Protein AF-A0A524GRI3-F1 (afdb_monomer)

Secondary structure (DSSP, 8-state):
--B-TTTHHHHS-HHHHHHHHHHHHHHH-TTS-----BSS---TTS-HHHHHHHHHHHHHHSSTTT-----S---TTGGG-

Structure (mmCIF, N/CA/C/O backbone):
data_AF-A0A524GRI3-F1
#
_entry.id   AF-A0A524GRI3-F1
#
loop_
_atom_site.group_PDB
_atom_site.id
_atom_site.type_symbol
_atom_site.label_atom_id
_atom_site.label_alt_id
_atom_site.label_comp_id
_atom_site.label_asym_id
_atom_site.label_entity_id
_atom_site.label_seq_id
_atom_site.pdbx_PDB_ins_code
_atom_site.Cartn_x
_atom_site.Cartn_y
_atom_site.Cartn_z
_atom_site.occupancy
_atom_site.B_iso_or_equiv
_atom_site.auth_seq_id
_atom_site.auth_comp_id
_atom_site.auth_asym_id
_atom_site.auth_atom_id
_atom_site.pdbx_PDB_model_num
ATOM 1 N N . GLY A 1 1 ? 3.055 -1.529 8.947 1.00 85.69 1 GLY A N 1
ATOM 2 C CA . GLY A 1 1 ? 3.989 -1.685 7.818 1.00 85.69 1 GLY A CA 1
ATOM 3 C C . GLY A 1 1 ? 3.621 -2.939 7.060 1.00 85.69 1 GLY A C 1
ATOM 4 O O . GLY A 1 1 ? 2.465 -3.337 7.157 1.00 85.69 1 GLY A O 1
ATOM 5 N N . ASN A 1 2 ? 4.613 -3.578 6.429 1.00 90.81 2 ASN A N 1
ATOM 6 C CA . ASN A 1 2 ? 4.574 -4.954 5.907 1.00 90.81 2 ASN A CA 1
ATOM 7 C C . ASN A 1 2 ? 4.186 -5.174 4.428 1.00 90.81 2 ASN A C 1
ATOM 9 O O . ASN A 1 2 ? 3.988 -6.320 4.035 1.00 90.81 2 ASN A O 1
ATOM 13 N N . VAL A 1 3 ? 4.118 -4.138 3.585 1.00 92.31 3 VAL A N 1
ATOM 14 C CA . VAL A 1 3 ? 4.045 -4.361 2.123 1.00 92.31 3 VAL A CA 1
ATOM 15 C C . VAL A 1 3 ? 5.443 -4.675 1.585 1.00 92.31 3 VAL A C 1
ATOM 17 O O . VAL A 1 3 ? 6.367 -3.888 1.779 1.00 92.31 3 VAL A O 1
ATOM 20 N N . ASP A 1 4 ? 5.619 -5.824 0.933 1.00 91.38 4 ASP A N 1
ATOM 21 C CA . ASP A 1 4 ? 6.938 -6.321 0.527 1.00 91.38 4 ASP A CA 1
ATOM 22 C C . ASP A 1 4 ? 7.649 -5.395 -0.477 1.00 91.38 4 ASP A C 1
ATOM 24 O O . ASP A 1 4 ? 7.277 -5.300 -1.650 1.00 91.38 4 ASP A O 1
ATOM 28 N N . CYS A 1 5 ? 8.716 -4.732 -0.018 1.00 85.12 5 CYS A N 1
ATOM 29 C CA . CYS A 1 5 ? 9.530 -3.872 -0.868 1.00 85.12 5 CYS A CA 1
ATOM 30 C C . CYS A 1 5 ? 10.560 -4.619 -1.721 1.00 85.12 5 CYS A C 1
ATOM 32 O O . CYS A 1 5 ? 10.933 -4.123 -2.783 1.00 85.12 5 CYS A O 1
ATOM 34 N N . ALA A 1 6 ? 11.007 -5.799 -1.289 1.00 86.75 6 ALA A N 1
ATOM 35 C CA . ALA A 1 6 ? 12.068 -6.548 -1.950 1.00 86.75 6 ALA A CA 1
ATOM 36 C C . ALA A 1 6 ? 11.563 -7.243 -3.217 1.00 86.75 6 ALA A C 1
ATOM 38 O O . ALA A 1 6 ? 12.268 -7.250 -4.226 1.00 86.75 6 ALA A O 1
ATOM 39 N N . HIS A 1 7 ? 10.344 -7.794 -3.182 1.00 92.62 7 HIS A N 1
ATOM 40 C CA . HIS A 1 7 ? 9.766 -8.473 -4.338 1.00 92.62 7 HIS A CA 1
ATOM 41 C C . HIS A 1 7 ? 8.586 -7.717 -4.947 1.00 92.62 7 HIS A C 1
ATOM 43 O O . HIS A 1 7 ? 8.668 -7.286 -6.097 1.00 92.62 7 HIS A O 1
ATOM 49 N N . VAL A 1 8 ? 7.511 -7.505 -4.187 1.00 94.00 8 VAL A N 1
ATOM 50 C CA . VAL A 1 8 ? 6.245 -6.983 -4.731 1.00 94.00 8 VAL A CA 1
ATOM 51 C C . VAL A 1 8 ? 6.396 -5.557 -5.274 1.00 94.00 8 VAL A C 1
ATOM 53 O O . VAL A 1 8 ? 6.077 -5.310 -6.436 1.00 94.00 8 VAL A O 1
ATOM 56 N N . LEU A 1 9 ? 6.961 -4.624 -4.499 1.00 94.38 9 LEU A N 1
ATOM 57 C CA . LEU A 1 9 ? 7.148 -3.242 -4.971 1.00 94.38 9 LEU A CA 1
ATOM 58 C C . LEU A 1 9 ? 8.242 -3.103 -6.044 1.00 94.38 9 LEU A C 1
ATOM 60 O O . LEU A 1 9 ? 8.191 -2.171 -6.849 1.00 94.38 9 LEU A O 1
ATOM 64 N N . THR A 1 10 ? 9.213 -4.017 -6.089 1.00 95.31 10 THR A N 1
ATOM 65 C CA . THR A 1 10 ? 10.346 -3.948 -7.027 1.00 95.31 10 THR A CA 1
ATOM 66 C C . THR A 1 10 ? 10.028 -4.613 -8.367 1.00 95.31 10 THR A C 1
ATOM 68 O O . THR A 1 10 ? 10.280 -4.038 -9.423 1.00 95.31 10 THR A O 1
ATOM 71 N N . PHE A 1 11 ? 9.443 -5.810 -8.358 1.00 95.75 11 PHE A N 1
ATOM 72 C CA . PHE A 1 11 ? 9.272 -6.628 -9.561 1.00 95.75 11 PHE A CA 1
ATOM 73 C C . PHE A 1 11 ? 7.817 -6.834 -9.965 1.00 95.75 11 PHE A C 1
ATOM 75 O O . PHE A 1 11 ? 7.569 -6.987 -11.162 1.00 95.75 11 PHE A O 1
ATOM 82 N N . GLY A 1 12 ? 6.882 -6.753 -9.018 1.00 94.06 12 GLY A N 1
ATOM 83 C CA . GLY A 1 12 ? 5.461 -6.961 -9.271 1.00 94.06 12 GLY A CA 1
ATOM 84 C C . GLY A 1 12 ? 4.837 -5.933 -10.215 1.00 94.06 12 GLY A C 1
ATOM 85 O O . GLY A 1 12 ? 5.449 -4.929 -10.609 1.00 94.06 12 GLY A O 1
ATOM 86 N N . THR A 1 13 ? 3.595 -6.215 -10.570 1.00 94.81 13 THR A N 1
ATOM 87 C CA . THR A 1 13 ? 2.653 -5.320 -11.238 1.00 94.81 13 THR A CA 1
ATOM 88 C C . THR A 1 13 ? 1.922 -4.456 -10.215 1.00 94.81 13 THR A C 1
ATOM 90 O O . THR A 1 13 ? 1.799 -4.815 -9.044 1.00 94.81 13 THR A O 1
ATOM 93 N N . GLU A 1 14 ? 1.360 -3.335 -10.660 1.00 93.56 14 GLU A N 1
ATOM 94 C CA . GLU A 1 14 ? 0.547 -2.463 -9.806 1.00 93.56 14 GLU A CA 1
ATOM 95 C C . GLU A 1 14 ? -0.627 -3.229 -9.175 1.00 93.56 14 GLU A C 1
ATOM 97 O O . GLU A 1 14 ? -0.896 -3.080 -7.987 1.00 93.56 14 GLU A O 1
ATOM 102 N N . ARG A 1 15 ? -1.257 -4.136 -9.935 1.00 90.94 15 ARG A N 1
ATOM 103 C CA . ARG A 1 15 ? -2.315 -5.035 -9.452 1.00 90.94 15 ARG A CA 1
ATOM 104 C C . ARG A 1 15 ? -1.848 -5.924 -8.293 1.00 90.94 15 ARG A C 1
ATOM 106 O O . ARG A 1 15 ? -2.545 -6.038 -7.292 1.00 90.94 15 ARG A O 1
ATOM 113 N N . GLU A 1 16 ? -0.671 -6.533 -8.403 1.00 93.94 16 GLU A N 1
ATOM 114 C CA . GLU A 1 16 ? -0.127 -7.390 -7.340 1.00 93.94 16 GLU A CA 1
ATOM 115 C C . GLU A 1 16 ? 0.222 -6.588 -6.083 1.00 93.94 16 GLU A C 1
ATOM 117 O O . GLU A 1 16 ? -0.019 -7.044 -4.965 1.00 93.94 16 GLU A O 1
ATOM 122 N N . VAL A 1 17 ? 0.745 -5.370 -6.247 1.00 95.31 17 VAL A N 1
ATOM 123 C CA . VAL A 1 17 ? 1.037 -4.463 -5.124 1.00 95.31 17 VAL A CA 1
ATOM 124 C C . VAL A 1 17 ? -0.225 -4.117 -4.350 1.00 95.31 17 VAL A C 1
ATOM 126 O O . VAL A 1 17 ? -0.245 -4.077 -3.118 1.00 95.31 17 VAL A O 1
ATOM 129 N N . VAL A 1 18 ? -1.291 -3.871 -5.086 1.00 93.94 18 VAL A N 1
ATOM 130 C CA . VAL A 1 18 ? -2.607 -3.553 -4.560 1.00 93.94 18 VAL A CA 1
ATOM 131 C C . VAL A 1 18 ? -3.182 -4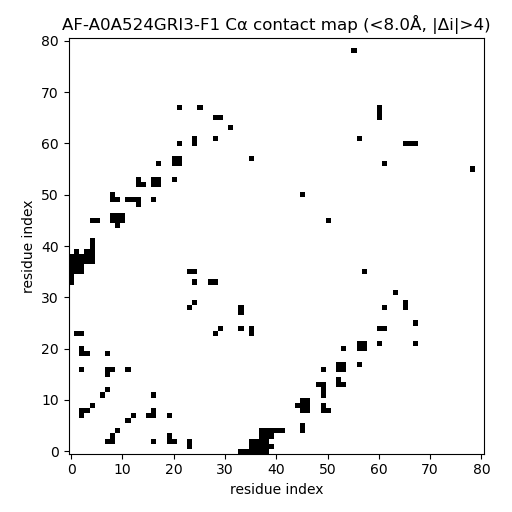.711 -3.772 1.00 93.94 18 VAL A C 1
ATOM 133 O O . VAL A 1 18 ? -3.610 -4.523 -2.632 1.00 93.94 18 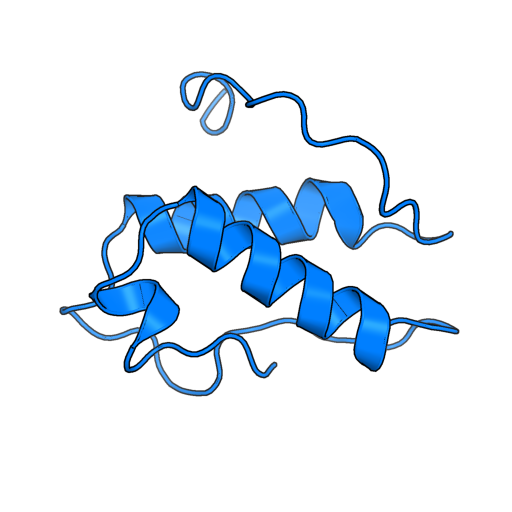VAL A O 1
ATOM 136 N N . ASP A 1 19 ? -3.148 -5.909 -4.352 1.00 93.62 19 ASP A N 1
ATOM 137 C CA . ASP A 1 19 ? -3.660 -7.109 -3.706 1.00 93.62 19 ASP A CA 1
ATOM 138 C C . ASP A 1 19 ? -2.854 -7.415 -2.431 1.00 93.62 19 ASP A C 1
ATOM 140 O O . ASP A 1 19 ? -3.439 -7.703 -1.383 1.00 93.62 19 ASP A O 1
ATOM 144 N N . ALA A 1 20 ? -1.529 -7.229 -2.465 1.00 95.56 20 ALA A N 1
ATOM 145 C CA . ALA A 1 20 ? -0.667 -7.342 -1.289 1.00 95.56 20 ALA A CA 1
ATOM 146 C C . ALA A 1 20 ? -1.001 -6.295 -0.210 1.00 95.56 20 ALA A C 1
ATOM 148 O O . ALA A 1 20 ? -1.102 -6.623 0.973 1.00 95.56 20 ALA A O 1
ATOM 149 N N . THR A 1 21 ? -1.231 -5.041 -0.601 1.00 95.31 21 THR A N 1
ATOM 150 C CA . THR A 1 21 ? -1.605 -3.958 0.324 1.00 95.31 21 THR A CA 1
ATOM 151 C C . THR A 1 21 ? -2.955 -4.244 0.980 1.00 95.31 21 THR A C 1
ATOM 153 O O . THR A 1 21 ? -3.095 -4.147 2.200 1.00 95.31 21 THR A O 1
ATOM 156 N N . ARG A 1 22 ? -3.940 -4.688 0.194 1.00 93.88 22 ARG A N 1
ATOM 157 C CA . ARG A 1 22 ? -5.267 -5.087 0.677 1.00 93.88 22 ARG A CA 1
ATOM 158 C C . ARG A 1 22 ? -5.182 -6.283 1.626 1.00 93.88 22 ARG A C 1
ATOM 160 O O . ARG A 1 22 ? -5.910 -6.314 2.616 1.00 93.88 22 ARG A O 1
ATOM 167 N N . ALA A 1 23 ? -4.292 -7.241 1.366 1.00 94.62 23 ALA A N 1
ATOM 168 C CA . ALA A 1 23 ? -4.056 -8.370 2.261 1.00 94.62 23 ALA A CA 1
ATOM 169 C C . ALA A 1 23 ? -3.503 -7.920 3.625 1.00 94.62 23 ALA A C 1
ATOM 171 O O . ALA A 1 23 ? -3.978 -8.398 4.654 1.00 94.62 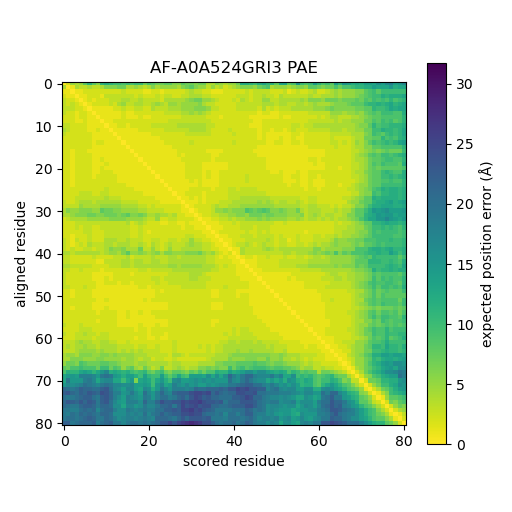23 ALA A O 1
ATOM 172 N N . VAL A 1 24 ? -2.577 -6.952 3.653 1.00 95.88 24 VAL A N 1
ATOM 173 C CA . VAL A 1 24 ? -2.064 -6.363 4.905 1.00 95.88 24 VAL A CA 1
ATOM 174 C C . VAL A 1 24 ? -3.173 -5.648 5.681 1.00 95.88 24 VAL A C 1
ATOM 176 O O . VAL A 1 24 ? -3.326 -5.884 6.880 1.00 95.88 24 VAL A O 1
ATOM 179 N N . ILE A 1 25 ? -3.975 -4.813 5.009 1.00 94.44 25 ILE A N 1
ATOM 180 C CA . ILE A 1 25 ? -5.098 -4.099 5.642 1.00 94.44 25 ILE A CA 1
ATOM 181 C C . ILE A 1 25 ? -6.116 -5.088 6.207 1.00 94.44 25 ILE A C 1
ATOM 183 O O . ILE A 1 25 ? -6.555 -4.937 7.341 1.00 94.44 25 ILE A O 1
ATOM 187 N N . ARG A 1 26 ? -6.459 -6.135 5.453 1.00 93.50 26 ARG A N 1
ATOM 188 C CA . ARG A 1 26 ? -7.385 -7.175 5.914 1.00 93.50 26 ARG A CA 1
ATOM 189 C C . ARG A 1 26 ? -6.862 -7.906 7.149 1.00 93.50 26 ARG A C 1
ATOM 191 O O . ARG A 1 26 ? -7.639 -8.182 8.051 1.00 93.50 26 ARG A O 1
ATOM 198 N N . ALA A 1 27 ? -5.574 -8.240 7.170 1.00 94.06 27 ALA A N 1
ATOM 199 C CA . ALA A 1 27 ? -4.985 -9.042 8.236 1.00 94.06 27 ALA A CA 1
ATOM 200 C C . ALA A 1 27 ? -4.770 -8.263 9.542 1.00 94.06 27 ALA A C 1
ATOM 202 O O . ALA A 1 27 ? -4.831 -8.857 10.613 1.00 94.06 27 ALA A O 1
ATOM 203 N N . ALA A 1 28 ? -4.475 -6.962 9.458 1.00 94.19 28 ALA A N 1
ATOM 204 C CA . ALA A 1 28 ? -4.021 -6.179 10.610 1.00 94.19 28 ALA A CA 1
ATOM 205 C C . ALA A 1 28 ? -4.802 -4.879 10.850 1.00 94.19 28 ALA A C 1
ATOM 207 O O . ALA A 1 28 ? -4.503 -4.164 11.801 1.00 94.19 28 ALA A O 1
ATOM 208 N N . GLY A 1 29 ? -5.749 -4.534 9.977 1.00 93.44 29 GLY A N 1
ATOM 209 C CA . GLY A 1 29 ? -6.523 -3.299 10.066 1.00 93.44 29 GLY A CA 1
ATOM 210 C C . GLY A 1 29 ? -7.781 -3.411 10.917 1.00 93.44 29 GLY A C 1
ATOM 211 O O . GLY A 1 29 ? -8.301 -2.388 11.340 1.00 93.44 29 GLY A O 1
ATOM 212 N N . GLU A 1 30 ? -8.305 -4.610 11.177 1.00 92.00 30 GLU A N 1
ATOM 213 C CA . GLU A 1 30 ? -9.549 -4.758 11.938 1.00 92.00 30 GLU A CA 1
ATOM 214 C C . GLU A 1 30 ? -9.467 -4.065 13.311 1.00 92.00 30 GLU A C 1
ATOM 216 O O . GLU A 1 30 ? -8.494 -4.213 14.045 1.00 92.00 30 GLU A O 1
ATOM 221 N N . GLY A 1 31 ? -10.489 -3.273 13.649 1.00 89.88 31 GLY A N 1
ATOM 222 C CA . GLY A 1 31 ? -10.529 -2.515 14.904 1.00 89.88 31 GLY A CA 1
ATOM 223 C C . GLY A 1 31 ? -9.697 -1.225 14.929 1.00 89.88 31 GLY A C 1
ATOM 224 O O . GLY A 1 31 ? -9.757 -0.501 15.921 1.00 89.88 31 GLY A O 1
ATOM 225 N N . GLY A 1 32 ? -8.985 -0.878 13.852 1.00 91.44 32 GLY A N 1
ATOM 226 C CA . GLY A 1 32 ? -8.188 0.348 13.786 1.00 91.44 32 GLY A CA 1
ATOM 227 C C . GLY A 1 32 ? -6.722 0.169 14.185 1.00 91.44 32 GLY A C 1
ATOM 228 O O . GLY A 1 32 ? -6.255 -0.920 14.493 1.00 91.44 32 GLY A O 1
ATOM 229 N N . GLY A 1 33 ? -5.966 1.273 14.176 1.00 90.50 33 GLY A N 1
ATOM 230 C CA . GLY A 1 33 ? -4.591 1.310 14.701 1.00 90.50 33 GLY A CA 1
ATOM 231 C C . GLY A 1 33 ? -3.494 0.793 13.761 1.00 90.50 33 GLY A C 1
ATOM 232 O O . GLY A 1 33 ? -2.313 0.899 14.092 1.00 90.50 33 GLY A O 1
ATOM 233 N N . LEU A 1 34 ? -3.841 0.297 12.570 1.00 94.06 34 LEU A N 1
ATOM 234 C CA . LEU A 1 34 ? -2.853 -0.079 11.560 1.00 94.06 34 LEU A CA 1
ATOM 235 C C . LEU A 1 34 ? -2.167 1.153 10.954 1.00 94.06 34 LEU A C 1
ATOM 237 O O . LEU A 1 34 ? -2.785 1.938 10.238 1.00 94.06 34 LEU A O 1
ATOM 241 N N . ILE A 1 35 ? -0.852 1.257 11.150 1.00 93.62 35 ILE A N 1
ATOM 242 C CA . ILE A 1 35 ? 0.015 2.156 10.378 1.00 93.62 35 ILE A CA 1
ATOM 243 C C . ILE A 1 35 ? 0.605 1.354 9.220 1.00 93.62 35 ILE A C 1
ATOM 245 O O . ILE A 1 35 ? 1.526 0.557 9.422 1.00 93.62 35 ILE A O 1
ATOM 249 N N . LEU A 1 36 ? 0.077 1.523 8.007 1.00 93.81 36 LEU A N 1
ATOM 250 C CA . LEU A 1 36 ? 0.569 0.818 6.821 1.00 93.81 36 LEU A CA 1
ATOM 251 C C . LEU A 1 36 ? 1.807 1.511 6.231 1.00 93.81 36 LEU A C 1
ATOM 253 O O . LEU A 1 36 ? 1.899 2.731 6.191 1.00 93.81 36 LEU A O 1
ATOM 257 N N . SER A 1 37 ? 2.777 0.706 5.805 1.00 93.56 37 SER A N 1
ATOM 258 C CA . SER A 1 37 ? 4.027 1.129 5.161 1.00 93.56 37 SER A CA 1
ATOM 259 C C . SER A 1 37 ? 4.666 -0.093 4.487 1.00 93.56 37 SER A C 1
ATOM 261 O O . SER A 1 37 ? 4.179 -1.217 4.664 1.00 93.56 37 SER A O 1
ATOM 263 N N . SER A 1 38 ? 5.765 0.097 3.767 1.00 93.06 38 SER A N 1
ATOM 264 C CA . SER A 1 38 ? 6.598 -0.9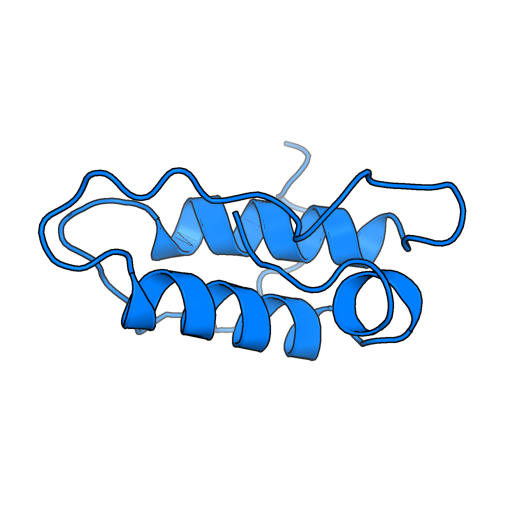96 3.266 1.00 93.06 38 SER A CA 1
ATOM 265 C C . SER A 1 38 ? 7.166 -1.873 4.397 1.00 93.06 38 SER A C 1
ATOM 267 O O . SER A 1 38 ? 7.103 -1.537 5.584 1.00 93.06 38 SER A O 1
ATOM 269 N N . SER A 1 39 ? 7.677 -3.053 4.043 1.00 91.38 39 SER A N 1
ATOM 270 C CA . SER A 1 39 ? 8.339 -3.988 4.961 1.00 91.38 39 SER A CA 1
ATOM 271 C C . SER A 1 39 ? 9.725 -3.502 5.397 1.00 91.38 39 SER A C 1
ATOM 273 O O . SER A 1 39 ? 10.196 -3.881 6.466 1.00 91.38 39 SER A O 1
ATOM 275 N N . ASN A 1 40 ? 10.359 -2.646 4.591 1.00 91.75 40 ASN A N 1
ATOM 276 C CA . ASN A 1 40 ? 11.621 -1.971 4.880 1.00 91.75 40 ASN A CA 1
ATOM 277 C C . ASN A 1 40 ? 11.730 -0.671 4.053 1.00 91.75 40 ASN A C 1
ATOM 279 O O . ASN A 1 40 ? 10.754 -0.235 3.441 1.00 91.75 40 ASN A O 1
ATOM 283 N N . SER A 1 41 ? 12.904 -0.046 4.020 1.00 91.44 41 SER A N 1
ATOM 284 C CA . SER A 1 41 ? 13.202 1.153 3.236 1.00 91.44 41 SER A CA 1
ATOM 285 C C . SER A 1 41 ? 12.806 1.028 1.761 1.00 91.44 41 SER A C 1
ATOM 287 O O . SER A 1 41 ? 13.144 0.054 1.088 1.00 91.44 41 SER A O 1
ATOM 289 N N . ILE A 1 42 ? 12.160 2.071 1.234 1.00 93.69 42 ILE A N 1
ATOM 290 C CA . ILE A 1 42 ? 11.954 2.249 -0.206 1.00 93.69 42 ILE A CA 1
ATOM 291 C C . ILE A 1 42 ? 13.301 2.616 -0.835 1.00 93.69 42 ILE A C 1
ATOM 293 O O . ILE A 1 42 ? 13.849 3.683 -0.565 1.00 93.69 42 ILE A O 1
ATOM 297 N N . HIS A 1 43 ? 13.855 1.715 -1.642 1.00 93.38 43 HIS A N 1
ATOM 298 C CA . HIS A 1 43 ? 15.144 1.895 -2.310 1.00 93.38 43 HIS A CA 1
ATOM 299 C C . HIS A 1 43 ? 14.972 2.087 -3.820 1.00 93.38 43 HIS A C 1
ATOM 301 O O . HIS A 1 43 ? 13.885 1.924 -4.367 1.00 93.38 43 HIS A O 1
ATOM 307 N N . SER A 1 44 ? 16.069 2.394 -4.512 1.00 94.56 44 SER A N 1
ATOM 308 C CA . SER A 1 44 ? 16.092 2.787 -5.930 1.00 94.56 44 SER A CA 1
ATOM 309 C C . SER A 1 44 ? 15.557 1.755 -6.930 1.00 94.56 44 SER A C 1
ATOM 311 O O . SER A 1 44 ? 15.336 2.111 -8.082 1.00 94.56 44 SER A O 1
ATOM 313 N N . ALA A 1 45 ? 15.360 0.497 -6.526 1.00 94.88 45 ALA A N 1
ATOM 314 C CA . ALA A 1 45 ? 14.797 -0.525 -7.409 1.00 94.88 45 ALA A CA 1
ATOM 315 C C . ALA A 1 45 ? 13.263 -0.599 -7.331 1.00 94.88 45 ALA A C 1
ATOM 317 O O . ALA A 1 45 ? 12.641 -1.193 -8.209 1.00 94.88 45 ALA A O 1
ATOM 318 N N . VAL A 1 46 ? 12.642 0.017 -6.318 1.00 95.69 46 VAL A N 1
ATOM 319 C CA . VAL A 1 46 ? 11.183 0.106 -6.236 1.00 95.69 46 VAL A CA 1
ATOM 320 C C . VAL A 1 46 ? 10.670 0.919 -7.420 1.00 95.69 46 VAL A C 1
ATOM 322 O O . VAL A 1 46 ? 11.082 2.060 -7.636 1.00 95.69 46 VAL A O 1
ATOM 325 N N . LYS A 1 47 ? 9.744 0.337 -8.184 1.00 94.38 47 LYS A N 1
ATOM 326 C CA . LYS A 1 47 ? 9.134 1.023 -9.323 1.00 94.38 47 LYS A CA 1
ATOM 327 C C . LYS A 1 47 ? 8.227 2.151 -8.806 1.00 94.38 47 LYS A C 1
ATOM 329 O O . LYS A 1 47 ? 7.366 1.881 -7.967 1.00 94.38 47 LYS A O 1
ATOM 334 N N . PRO A 1 48 ? 8.337 3.389 -9.324 1.00 94.75 48 PRO A N 1
ATOM 335 C CA . PRO A 1 48 ? 7.474 4.493 -8.898 1.00 94.75 48 PRO A CA 1
ATOM 336 C C . PRO A 1 48 ? 5.974 4.200 -9.048 1.00 94.75 48 PRO A C 1
ATOM 338 O O . PRO A 1 48 ? 5.212 4.492 -8.130 1.00 94.75 48 PRO A O 1
ATOM 341 N N . GLY A 1 49 ? 5.563 3.556 -10.150 1.00 94.00 49 GLY A N 1
ATOM 342 C CA . GLY A 1 49 ? 4.167 3.144 -10.369 1.00 94.00 49 GLY A CA 1
ATOM 343 C C . GLY A 1 49 ? 3.662 2.174 -9.299 1.00 94.00 49 GLY A C 1
ATOM 344 O O . GLY A 1 49 ? 2.580 2.357 -8.752 1.00 94.00 49 GLY A O 1
ATOM 345 N N . ASN A 1 50 ? 4.501 1.225 -8.878 1.00 95.56 50 ASN A N 1
ATOM 346 C CA . ASN A 1 50 ? 4.169 0.298 -7.796 1.00 95.56 50 ASN A CA 1
ATOM 347 C C . ASN A 1 50 ? 4.027 1.015 -6.450 1.00 95.56 50 ASN A C 1
ATOM 349 O O . ASN A 1 50 ? 3.088 0.751 -5.705 1.00 95.56 50 ASN A O 1
ATOM 353 N N . TYR A 1 51 ? 4.925 1.948 -6.128 1.00 94.94 51 TYR A N 1
ATOM 354 C CA . TYR A 1 51 ? 4.784 2.739 -4.906 1.00 94.94 51 TYR A CA 1
ATOM 355 C C . TYR A 1 51 ? 3.493 3.573 -4.914 1.00 94.94 51 TYR A C 1
ATOM 357 O O . TYR A 1 51 ? 2.780 3.620 -3.911 1.00 94.94 51 TYR A O 1
ATOM 365 N N . LEU A 1 52 ? 3.153 4.175 -6.058 1.00 94.94 52 LEU A N 1
ATOM 366 C CA . LEU A 1 52 ? 1.907 4.918 -6.228 1.00 94.94 52 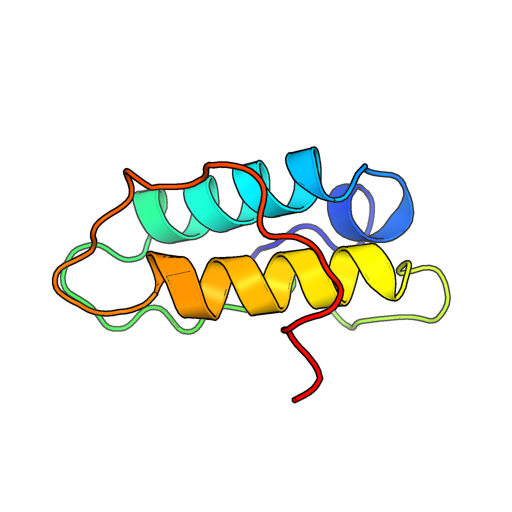LEU A CA 1
ATOM 367 C C . LEU A 1 52 ? 0.676 4.007 -6.108 1.00 94.94 52 LEU A C 1
ATOM 369 O O . LEU A 1 52 ? -0.293 4.376 -5.453 1.00 94.94 52 LEU A O 1
ATOM 373 N N . ALA A 1 53 ? 0.730 2.793 -6.658 1.00 93.69 53 ALA A N 1
ATOM 374 C CA . ALA A 1 53 ? -0.332 1.801 -6.528 1.00 93.69 53 ALA A CA 1
ATOM 375 C C . ALA A 1 53 ? -0.559 1.390 -5.062 1.00 93.69 53 ALA A C 1
ATOM 377 O O . ALA A 1 53 ? -1.704 1.332 -4.611 1.00 93.69 53 ALA A O 1
ATOM 378 N N . MET A 1 54 ? 0.516 1.184 -4.287 1.00 94.81 54 MET A N 1
ATOM 379 C CA . MET A 1 54 ? 0.431 0.958 -2.836 1.00 94.81 54 MET A CA 1
ATOM 380 C C . MET A 1 54 ? -0.227 2.149 -2.131 1.00 94.81 54 MET A C 1
ATOM 382 O O . MET A 1 54 ? -1.137 1.967 -1.326 1.00 94.81 54 MET A O 1
ATOM 386 N N . TRP A 1 55 ? 0.210 3.372 -2.439 1.00 94.12 55 TRP A N 1
ATOM 387 C CA . TRP A 1 55 ? -0.346 4.595 -1.860 1.00 94.12 55 TRP A CA 1
ATOM 388 C C . TRP A 1 55 ? -1.843 4.753 -2.150 1.00 94.12 55 TRP A C 1
ATOM 390 O O . TRP A 1 55 ? -2.632 5.007 -1.237 1.00 94.12 55 TRP A O 1
ATOM 400 N N . ASN A 1 56 ? -2.250 4.540 -3.400 1.00 91.75 56 ASN A N 1
ATOM 401 C CA . ASN A 1 56 ? -3.650 4.596 -3.804 1.00 91.75 56 ASN A CA 1
ATOM 402 C C . ASN A 1 56 ? -4.469 3.517 -3.087 1.00 91.75 56 ASN A C 1
ATOM 404 O O . ASN A 1 56 ? -5.503 3.836 -2.510 1.00 91.75 56 ASN A O 1
ATOM 408 N N . ALA A 1 57 ? -3.965 2.282 -2.994 1.00 92.06 57 ALA A N 1
ATOM 409 C CA . ALA A 1 57 ? -4.620 1.217 -2.235 1.00 92.06 57 ALA A CA 1
ATOM 410 C C . ALA A 1 57 ? -4.824 1.581 -0.753 1.00 92.06 57 ALA A C 1
ATOM 412 O O . ALA A 1 57 ? -5.882 1.298 -0.193 1.00 92.06 57 ALA A O 1
ATOM 413 N N . ILE A 1 58 ? -3.851 2.243 -0.114 1.00 92.81 58 ILE A N 1
ATOM 414 C CA . ILE A 1 58 ? -3.998 2.738 1.265 1.00 92.81 58 ILE A CA 1
ATOM 415 C C . ILE A 1 58 ? -5.129 3.768 1.351 1.00 92.81 58 ILE A C 1
ATOM 417 O O . ILE A 1 58 ? -5.941 3.693 2.270 1.00 92.81 58 ILE A O 1
ATOM 421 N N . ARG A 1 59 ? -5.209 4.718 0.411 1.00 90.62 59 ARG A N 1
ATOM 422 C CA . ARG A 1 59 ? -6.268 5.743 0.409 1.00 90.62 59 ARG A CA 1
ATOM 423 C C . ARG A 1 59 ? -7.651 5.163 0.132 1.00 90.62 59 ARG A C 1
ATOM 425 O O . ARG A 1 59 ? -8.621 5.650 0.699 1.00 90.62 59 ARG A O 1
ATOM 432 N N . THR A 1 60 ? -7.735 4.138 -0.709 1.00 89.44 60 THR A N 1
ATOM 433 C CA . THR A 1 60 ? -9.002 3.492 -1.064 1.00 89.44 60 THR A CA 1
ATOM 434 C C . THR A 1 60 ? -9.510 2.572 0.048 1.00 89.44 60 THR A C 1
ATOM 436 O O . THR A 1 60 ? -10.700 2.588 0.342 1.00 89.44 60 THR A O 1
ATOM 439 N N . TYR A 1 61 ? -8.634 1.787 0.690 1.00 90.31 61 TYR A N 1
ATOM 440 C CA . TYR A 1 61 ? -9.043 0.73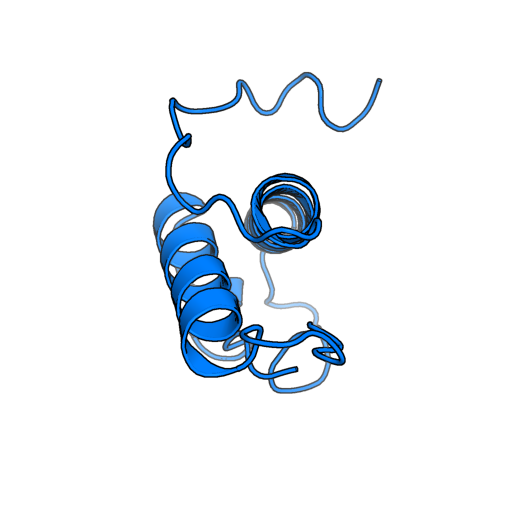2 1.637 1.00 90.31 61 TYR A CA 1
ATOM 441 C C . TYR A 1 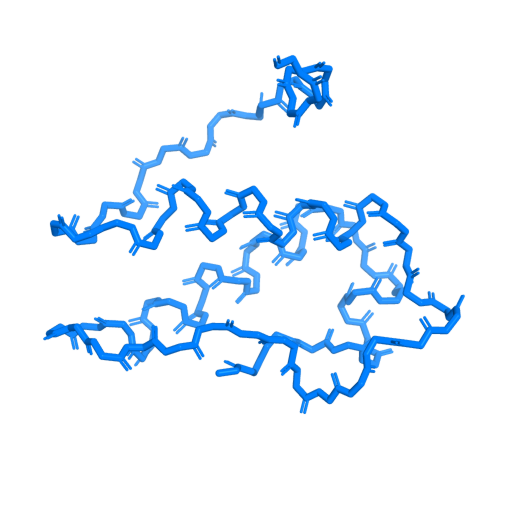61 ? -8.716 1.005 3.102 1.00 90.31 61 TYR A C 1
ATOM 443 O O . TYR A 1 61 ? -9.171 0.263 3.968 1.00 90.31 61 TYR A O 1
ATOM 451 N N . GLY A 1 62 ? -7.897 2.012 3.400 1.00 89.31 62 GLY A N 1
ATOM 452 C CA . GLY A 1 62 ? -7.416 2.294 4.754 1.00 89.31 62 GLY A CA 1
ATOM 453 C C . GLY A 1 62 ? -8.369 3.131 5.610 1.00 89.31 62 GLY A C 1
ATOM 454 O O . GLY A 1 62 ? -8.077 3.358 6.783 1.00 89.31 62 GLY A O 1
ATOM 455 N N . THR A 1 63 ? -9.484 3.615 5.054 1.00 90.12 63 THR A N 1
ATOM 456 C CA . THR A 1 63 ? -10.493 4.378 5.801 1.00 90.12 63 THR A CA 1
ATOM 457 C C . THR A 1 63 ? -11.428 3.448 6.566 1.00 90.12 63 THR A C 1
ATOM 459 O O . THR A 1 63 ? -11.890 2.440 6.040 1.00 90.12 63 THR A O 1
ATOM 462 N N . TYR A 1 64 ? -11.721 3.811 7.814 1.00 87.94 64 TYR A N 1
ATOM 463 C CA . TYR A 1 64 ? -12.638 3.073 8.678 1.00 87.94 64 TYR A CA 1
ATOM 464 C C . TYR A 1 64 ? -14.080 3.599 8.558 1.00 87.94 64 TYR A C 1
ATOM 466 O O . TYR A 1 64 ? -14.259 4.817 8.485 1.00 87.94 64 TYR A O 1
ATOM 474 N N . PRO A 1 65 ? -15.106 2.727 8.620 1.00 89.69 65 PRO A N 1
ATOM 475 C CA . PRO A 1 65 ? -15.009 1.265 8.688 1.00 89.69 65 PRO A CA 1
ATOM 476 C C . PRO A 1 65 ? -14.421 0.677 7.397 1.00 89.69 65 PRO A C 1
ATOM 478 O O . PRO A 1 65 ? -14.709 1.172 6.311 1.00 89.69 65 PRO A O 1
ATOM 481 N N . LEU A 1 66 ? -13.583 -0.359 7.527 1.00 88.81 66 LEU A N 1
ATOM 482 C CA . LEU A 1 66 ? -12.869 -0.929 6.383 1.00 88.81 66 LEU A CA 1
ATOM 483 C C . LEU A 1 66 ? -13.861 -1.468 5.348 1.00 88.81 66 LEU A C 1
ATOM 485 O O . LEU A 1 66 ? -14.619 -2.396 5.631 1.00 88.81 66 LEU A O 1
ATOM 489 N N . ALA A 1 67 ? -13.805 -0.922 4.137 1.00 86.88 67 ALA A N 1
ATOM 490 C CA . ALA A 1 67 ? -14.557 -1.395 2.984 1.00 86.88 67 ALA A CA 1
ATOM 491 C C . ALA A 1 67 ? -13.567 -1.912 1.944 1.00 86.88 67 ALA A C 1
ATOM 493 O O . ALA A 1 67 ? -12.936 -1.138 1.235 1.00 86.88 67 ALA A O 1
ATOM 494 N N . LEU A 1 68 ? -13.386 -3.232 1.881 1.00 82.69 68 LEU A N 1
ATOM 495 C CA . LEU A 1 68 ? -12.382 -3.838 1.002 1.00 82.69 68 LEU A CA 1
ATOM 496 C C . LEU A 1 68 ? -12.907 -4.125 -0.409 1.00 82.69 68 LEU A C 1
ATOM 498 O O . LEU A 1 68 ? -12.138 -4.616 -1.230 1.00 82.69 68 LEU A O 1
ATOM 502 N N . ASP A 1 69 ? -14.174 -3.856 -0.703 1.00 71.75 69 ASP A N 1
ATOM 503 C CA . ASP A 1 69 ? -14.802 -4.155 -1.989 1.00 71.75 69 ASP A CA 1
ATOM 504 C C . ASP A 1 69 ? -14.949 -2.850 -2.780 1.00 71.75 69 ASP A C 1
ATOM 506 O O . ASP A 1 69 ? -15.631 -1.932 -2.335 1.00 71.75 69 ASP A O 1
ATOM 510 N N . GLY A 1 70 ? -14.242 -2.728 -3.913 1.00 62.62 70 GLY A N 1
ATOM 511 C CA . GLY A 1 70 ? -14.272 -1.492 -4.709 1.00 62.62 70 GLY A CA 1
ATOM 512 C C . GLY A 1 70 ? -13.110 -1.229 -5.674 1.00 62.62 70 GLY A C 1
ATOM 513 O O . GLY A 1 70 ? -12.964 -0.090 -6.100 1.00 62.62 70 GLY A O 1
ATOM 514 N N . TRP A 1 71 ? -12.257 -2.210 -6.021 1.00 62.62 71 TRP A N 1
ATOM 515 C CA . TRP A 1 71 ? -11.269 -1.992 -7.098 1.00 62.62 71 TRP A CA 1
ATOM 516 C C . TRP A 1 71 ? -11.864 -2.311 -8.471 1.00 62.62 71 TRP A C 1
ATOM 518 O O . TRP A 1 71 ? -11.703 -3.426 -8.974 1.00 62.62 71 TRP A O 1
ATOM 528 N N . GLU A 1 72 ? -12.458 -1.324 -9.124 1.00 54.91 72 GLU A N 1
ATOM 529 C CA . GLU A 1 72 ? -12.529 -1.291 -10.587 1.00 54.91 72 GLU A CA 1
ATOM 530 C C . GLU A 1 72 ? -11.419 -0.341 -11.038 1.00 54.91 72 GLU A C 1
ATOM 532 O O . G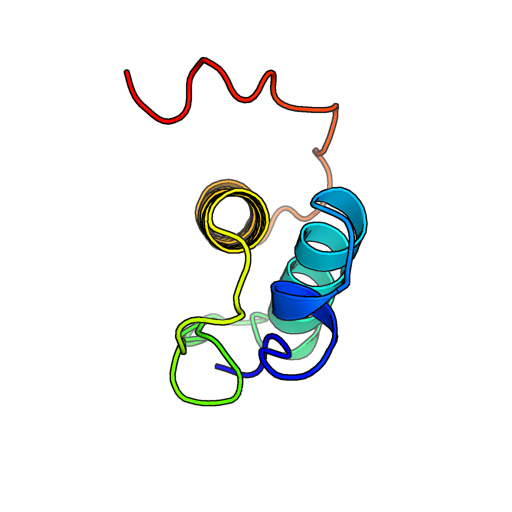LU A 1 72 ? -11.358 0.776 -10.543 1.00 54.91 72 GLU A O 1
ATOM 537 N N . GLY A 1 73 ? -10.466 -0.827 -11.844 1.00 54.88 73 GLY A N 1
ATOM 538 C CA . GLY A 1 73 ? -9.204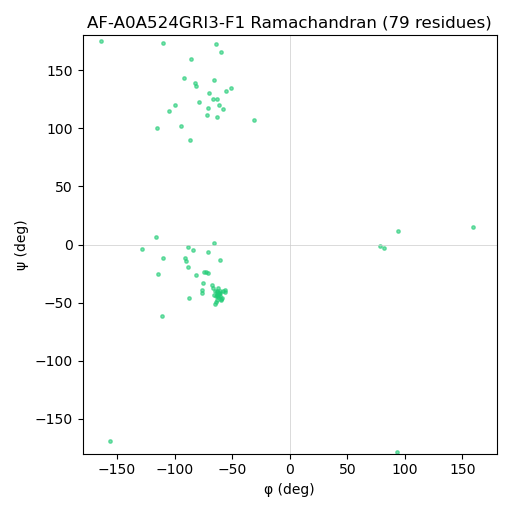 -0.147 -12.181 1.00 54.88 73 GLY A CA 1
ATOM 539 C C . GLY A 1 73 ? -9.292 1.378 -12.200 1.00 54.88 73 GLY A C 1
ATOM 540 O O . GLY A 1 73 ? -9.882 1.918 -13.129 1.00 54.88 73 GLY A O 1
ATOM 541 N N . CYS A 1 74 ? -8.711 2.063 -11.203 1.00 47.28 74 CYS A N 1
ATOM 542 C CA . CYS A 1 74 ? -8.615 3.514 -11.284 1.00 47.28 74 CYS A CA 1
ATOM 543 C C . CYS A 1 74 ? -7.673 3.857 -12.437 1.00 47.28 74 CYS A C 1
ATOM 545 O O . CYS A 1 74 ? -6.540 3.369 -12.493 1.00 47.28 74 CYS A O 1
ATOM 547 N N . ASP A 1 75 ? -8.156 4.673 -13.364 1.00 48.69 75 ASP A N 1
ATOM 548 C CA . ASP A 1 75 ? -7.304 5.300 -14.355 1.00 48.69 75 ASP A CA 1
ATOM 549 C C . ASP A 1 75 ? -6.239 6.111 -13.598 1.00 48.69 75 ASP A C 1
ATOM 551 O O . ASP A 1 75 ? -6.546 7.019 -12.822 1.00 48.69 75 ASP A O 1
ATOM 555 N N . MET A 1 76 ? -4.973 5.721 -13.756 1.00 46.84 76 MET A N 1
ATOM 556 C CA . MET A 1 76 ? -3.827 6.235 -12.992 1.00 46.84 76 MET A CA 1
ATOM 557 C C . MET A 1 76 ? -3.537 7.726 -13.270 1.00 46.84 76 MET A C 1
ATOM 559 O O . MET A 1 76 ? -2.600 8.286 -12.700 1.00 46.84 76 MET A O 1
ATOM 563 N N . GLY A 1 77 ? -4.339 8.378 -14.120 1.00 44.09 77 GLY A N 1
ATOM 564 C CA . GLY A 1 77 ? -4.282 9.806 -14.423 1.00 44.09 77 GLY A CA 1
ATOM 565 C C . GLY A 1 77 ? -4.830 10.741 -13.335 1.00 44.09 77 GLY A C 1
ATOM 566 O O . GLY A 1 77 ? -4.400 11.890 -13.283 1.00 44.09 77 GLY A O 1
ATOM 567 N N . GLU A 1 78 ? -5.719 10.293 -12.440 1.00 43.31 78 GLU A N 1
ATOM 568 C CA . GLU A 1 78 ? -6.360 11.193 -11.454 1.00 43.31 78 GLU A CA 1
ATOM 569 C C . GLU A 1 78 ? -5.616 11.312 -10.112 1.00 43.31 78 GLU A C 1
ATOM 571 O O . GLU A 1 78 ? -5.895 12.213 -9.326 1.00 43.31 78 GLU A O 1
ATOM 576 N N . ALA A 1 79 ? -4.626 10.458 -9.834 1.00 41.38 79 ALA A N 1
ATOM 577 C CA . ALA A 1 79 ? -3.918 10.459 -8.546 1.00 41.38 79 ALA A CA 1
ATOM 578 C C . ALA A 1 79 ? -2.985 11.676 -8.325 1.00 41.38 79 ALA A C 1
ATOM 580 O O . ALA A 1 79 ? -2.439 11.831 -7.231 1.00 41.38 79 ALA A O 1
ATOM 581 N N . PHE A 1 80 ? -2.806 12.526 -9.344 1.00 39.59 80 PHE A N 1
ATOM 582 C CA . PHE A 1 80 ? -1.976 13.740 -9.314 1.00 39.59 80 PHE A CA 1
ATOM 583 C C . PHE A 1 80 ? -2.763 15.051 -9.512 1.00 39.59 80 PHE A C 1
ATOM 585 O O . PHE A 1 80 ? -2.131 16.103 -9.635 1.00 39.59 80 PHE A O 1
ATOM 592 N N . ALA A 1 81 ? -4.101 15.000 -9.560 1.00 38.12 81 ALA A N 1
ATOM 593 C CA . ALA A 1 81 ? -4.969 16.184 -9.567 1.00 38.12 81 ALA A CA 1
ATOM 594 C C . ALA A 1 81 ? -5.356 16.593 -8.136 1.00 38.12 81 ALA A C 1
ATOM 596 O O . ALA A 1 81 ? -5.394 17.817 -7.875 1.00 38.12 81 ALA A O 1
#

Radius of gyration: 12.11 Å; Cα contacts (8 Å, |Δi|>4): 93; chains: 1; bounding box: 31×25×29 Å

Sequence (81 aa):
GNVDCAHVLTFGTEREVVDATRAVIRAAGEGGGLILSSSNSIHSAVKPGNYLAMWNAIRTYGTYPLALDGWEGCDMGEAFA

pLDDT: mean 85.77, std 16.13, range [38.12, 95.88]

Nearest PDB structures (foldseek):
  1ka0-assembly1_A  TM=3.251E-01  e=7.853E+00  Saccharomyces cerevisiae

Mean predicted aligned error: 5.59 Å

Foldseek 3Di:
DDQEQVDCQQPHDLVSSLVSLLVCCVVPQPPHDDDDDYPDDNDPRGDPSNVLSSVVSCVVQVDPPGDSPDDPDDPPVPSVD

Solvent-accessible surface area (backbone atoms only — not comparable to full-atom values): 4862 Å² total; per-residue (Å²): 73,64,35,52,42,82,50,40,28,36,72,50,50,44,67,54,23,27,54,49,42,52,50,48,46,67,74,54,31,73,95,52,92,60,62,79,44,49,58,56,80,92,51,95,66,43,36,68,66,26,53,49,30,36,52,50,40,43,69,67,40,65,50,82,81,73,51,87,79,80,88,67,85,75,68,81,78,62,85,82,113